Protein AF-F4MW94-F1 (afdb_monomer_lite)

Sequence (120 aa):
MQRNGTDISSVTVTLVVSKDCAINSASDVNFGSFALVGQFNPISQNITLTCTKGTTFNTYVTPGDNPVTNWRQMKLNSTTVTNYLQYQLYQGTSGTTLWDASSMQSGSGTGAAQLVPFTL

Secondary structure (DSSP, 8-state):
------PPP-----------EEEEE-PPP-----SSGGG----EEEEEEEE-TT-EEEE-----SS-BTTBEEEEP--SS---EEEE--EETTTT-EE-SSSSPEEEE--SSEEEEEEE-

Foldseek 3Di:
DDDPDPDDDDDDDDDDDDKDKDFPDDDDDDQDDDPDLVVRDKDKDWTKMAIDAFDKDWDADALPDDHDPNWRWDFDPDPPDTDTDTDFKAWAPPRDHGGHPVGIDMDGHHRDMDIGMMMD

InterPro domains:
  IPR007893 Spore coat protein U/FanG [PF05229] (9-116)
  IPR053167 Late-developmental Spore Coat Component [PTHR37089] (4-118)

Radius of gyration: 24.21 Å; chains: 1; bounding box: 53×23×88 Å

Organism: NCBI:txid913028

Structure (mmCIF, N/CA/C/O backbone):
data_AF-F4MW94-F1
#
_entry.id   AF-F4MW94-F1
#
loop_
_atom_site.group_PDB
_atom_site.id
_atom_site.type_symbol
_atom_site.label_atom_id
_atom_site.label_alt_id
_atom_site.label_comp_id
_atom_site.label_asym_id
_atom_site.label_entity_id
_atom_site.label_seq_id
_atom_site.pdbx_PDB_ins_code
_atom_site.Cartn_x
_atom_site.Cartn_y
_atom_site.Cartn_z
_atom_site.occupancy
_atom_site.B_iso_or_equiv
_atom_site.auth_seq_id
_atom_site.auth_comp_id
_atom_site.auth_asym_id
_atom_site.auth_atom_id
_atom_site.pdbx_PDB_model_num
ATOM 1 N N . MET A 1 1 ? 19.695 -8.640 -69.482 1.00 46.59 1 MET A N 1
ATOM 2 C CA . MET A 1 1 ? 20.572 -7.830 -68.608 1.00 46.59 1 MET A CA 1
ATOM 3 C C . MET A 1 1 ? 20.027 -7.959 -67.194 1.00 46.59 1 MET A C 1
ATOM 5 O O . MET A 1 1 ? 18.936 -7.466 -66.951 1.00 46.59 1 MET A O 1
ATOM 9 N N . GLN A 1 2 ? 20.685 -8.709 -66.311 1.00 57.69 2 GLN A N 1
ATOM 10 C CA . GLN A 1 2 ? 20.153 -9.027 -64.981 1.00 57.69 2 GLN A CA 1
ATOM 11 C C . GLN A 1 2 ? 20.928 -8.237 -63.923 1.00 57.69 2 GLN A C 1
ATOM 13 O O . GLN A 1 2 ? 22.139 -8.401 -63.802 1.00 57.69 2 GLN A O 1
ATOM 18 N N . ARG A 1 3 ? 20.248 -7.338 -63.199 1.00 58.72 3 ARG A N 1
ATOM 19 C CA . ARG A 1 3 ? 20.812 -6.645 -62.032 1.00 58.72 3 ARG A CA 1
ATOM 20 C C . ARG A 1 3 ? 20.607 -7.530 -60.802 1.00 58.72 3 ARG A C 1
ATOM 22 O O . ARG A 1 3 ? 19.487 -7.637 -60.315 1.00 58.72 3 ARG A O 1
ATOM 29 N N . ASN A 1 4 ? 21.678 -8.135 -60.294 1.00 68.75 4 ASN A N 1
ATOM 30 C CA . ASN A 1 4 ? 21.701 -8.678 -58.936 1.00 68.75 4 ASN A CA 1
ATOM 31 C C . ASN A 1 4 ? 21.911 -7.509 -57.962 1.00 68.75 4 ASN A C 1
ATOM 33 O O . ASN A 1 4 ? 23.042 -7.083 -57.749 1.00 68.75 4 ASN A O 1
ATOM 37 N N . GLY A 1 5 ? 20.827 -6.951 -57.424 1.00 65.50 5 GLY A N 1
ATOM 38 C CA . GLY A 1 5 ? 20.900 -5.955 -56.354 1.00 65.50 5 GLY A CA 1
ATOM 39 C C . GLY A 1 5 ? 20.978 -6.644 -54.994 1.00 65.50 5 GLY A C 1
ATOM 40 O O . GLY A 1 5 ? 20.008 -7.262 -54.571 1.00 65.50 5 GLY A O 1
ATOM 41 N N . THR A 1 6 ? 22.119 -6.540 -54.317 1.00 71.25 6 THR A N 1
ATOM 42 C CA . THR A 1 6 ? 22.321 -6.948 -52.912 1.00 71.25 6 THR A CA 1
ATOM 43 C C . THR A 1 6 ? 22.388 -5.727 -51.991 1.00 71.25 6 THR A C 1
ATOM 45 O O . THR A 1 6 ? 23.163 -5.711 -51.038 1.00 71.25 6 THR A O 1
ATOM 48 N N . ASP A 1 7 ? 21.628 -4.674 -52.299 1.00 73.44 7 ASP A N 1
ATOM 49 C CA . ASP A 1 7 ? 21.643 -3.452 -51.497 1.00 73.44 7 ASP A CA 1
ATOM 50 C C . ASP A 1 7 ? 20.956 -3.696 -50.152 1.00 73.44 7 ASP A C 1
ATOM 52 O O . ASP A 1 7 ? 19.766 -4.003 -50.072 1.00 73.44 7 ASP A O 1
ATOM 56 N N . ILE A 1 8 ? 21.735 -3.561 -49.083 1.00 76.69 8 ILE A N 1
ATOM 57 C CA . ILE A 1 8 ? 21.263 -3.624 -47.704 1.00 76.69 8 ILE A CA 1
ATOM 58 C C . ILE A 1 8 ? 21.058 -2.186 -47.233 1.00 76.69 8 ILE A C 1
ATOM 60 O O . ILE A 1 8 ? 21.997 -1.392 -47.222 1.00 76.69 8 ILE A O 1
ATOM 64 N N . SER A 1 9 ? 19.833 -1.854 -46.825 1.00 82.00 9 SER A N 1
ATOM 65 C CA . SER A 1 9 ? 19.516 -0.565 -46.208 1.00 82.00 9 SER A CA 1
ATOM 66 C C . SER A 1 9 ? 19.379 -0.743 -44.699 1.00 82.00 9 SER A C 1
ATOM 68 O O . SER A 1 9 ? 18.595 -1.568 -44.232 1.00 82.00 9 SER A O 1
ATOM 70 N N . SER A 1 10 ? 20.163 0.010 -43.932 1.00 82.38 10 SER A N 1
ATOM 71 C CA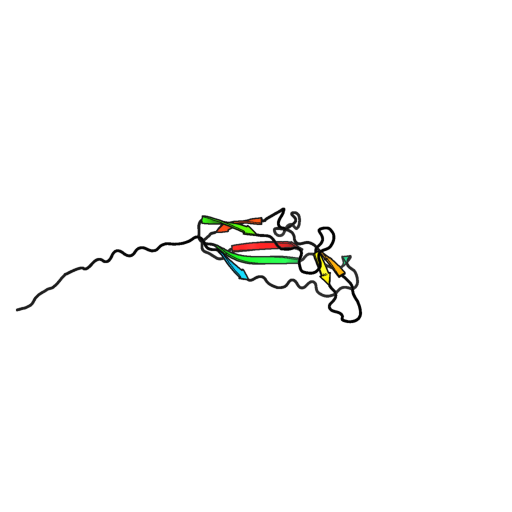 . SER A 1 10 ? 20.115 0.013 -42.470 1.00 82.38 10 SER A CA 1
ATOM 72 C C . SER A 1 10 ? 19.427 1.277 -41.966 1.00 82.38 10 SER A C 1
ATOM 74 O O . SER A 1 10 ? 19.847 2.383 -42.306 1.00 82.38 10 SER A O 1
ATOM 76 N N . VAL A 1 11 ? 18.416 1.117 -41.112 1.00 84.88 11 VAL A N 1
ATOM 77 C CA . VAL A 1 11 ? 17.762 2.219 -40.395 1.00 84.88 11 VAL A CA 1
ATOM 78 C C . VAL A 1 11 ? 18.096 2.098 -38.915 1.00 84.88 11 VAL A C 1
ATOM 80 O O . VAL A 1 11 ? 17.834 1.067 -38.297 1.00 84.88 11 VAL A O 1
ATOM 83 N N . THR A 1 12 ? 18.662 3.155 -38.338 1.00 88.94 12 THR A N 1
ATOM 84 C CA . THR A 1 12 ? 18.892 3.232 -36.893 1.00 88.94 12 THR A CA 1
ATOM 85 C C . THR A 1 12 ? 17.594 3.617 -36.198 1.00 88.94 12 THR A C 1
ATOM 87 O O . THR A 1 12 ? 17.050 4.693 -36.443 1.00 88.94 12 THR A O 1
ATOM 90 N N . VAL A 1 13 ? 17.108 2.747 -35.316 1.00 89.12 13 VAL A N 1
ATOM 91 C CA . VAL A 1 13 ? 15.931 3.002 -34.479 1.00 89.12 13 VAL A CA 1
ATOM 92 C C . VAL A 1 13 ? 16.387 3.248 -33.045 1.00 89.12 13 VAL A C 1
ATOM 94 O O . VAL A 1 13 ? 17.175 2.476 -32.502 1.00 89.12 13 VAL A O 1
ATOM 97 N N . THR A 1 14 ? 15.859 4.302 -32.426 1.00 91.50 14 THR A N 1
ATOM 98 C CA . THR A 1 14 ? 16.099 4.626 -31.015 1.00 91.50 14 THR A CA 1
ATOM 99 C C . THR A 1 14 ? 14.828 4.376 -30.212 1.00 91.50 14 THR A C 1
ATOM 101 O O . THR A 1 14 ? 13.774 4.917 -30.538 1.00 91.50 14 THR A O 1
ATOM 104 N N . LEU A 1 15 ? 14.936 3.591 -29.137 1.00 87.25 15 LEU A N 1
ATOM 105 C CA . LEU A 1 15 ? 13.874 3.390 -28.151 1.00 87.25 15 LEU A CA 1
ATOM 106 C C . LEU A 1 15 ? 14.244 4.118 -26.855 1.00 87.25 15 LEU A C 1
ATOM 108 O O . LEU A 1 15 ? 15.293 3.850 -26.272 1.00 87.25 15 LEU A O 1
ATOM 112 N N . VAL A 1 16 ? 13.373 5.013 -26.389 1.00 89.88 16 VAL A N 1
ATOM 113 C CA . VAL A 1 16 ? 13.517 5.695 -25.096 1.00 89.88 16 VAL A CA 1
ATOM 114 C C . VAL A 1 16 ? 12.556 5.059 -24.099 1.00 89.88 16 VAL A C 1
ATOM 116 O O . VAL A 1 16 ? 11.349 5.052 -24.323 1.00 89.88 16 VAL A O 1
ATOM 119 N N . VAL A 1 17 ? 13.090 4.537 -22.993 1.00 87.38 17 VAL A N 1
ATOM 120 C CA . VAL A 1 17 ? 12.287 3.994 -21.890 1.00 87.38 17 VAL A CA 1
ATOM 121 C C . VAL A 1 17 ? 12.232 5.027 -20.768 1.00 87.38 17 VAL A C 1
ATOM 123 O O . VAL A 1 17 ? 13.232 5.276 -20.094 1.00 87.38 17 VAL A O 1
ATOM 126 N N . SER A 1 18 ? 11.065 5.638 -20.582 1.00 93.00 18 SER A N 1
ATOM 127 C CA . SER A 1 18 ? 10.791 6.544 -19.461 1.00 93.00 18 SER A CA 1
ATOM 128 C C . SER A 1 18 ? 10.507 5.758 -18.184 1.00 93.00 18 SER A C 1
ATOM 130 O O . SER A 1 18 ? 10.018 4.635 -18.254 1.00 93.00 18 SER A O 1
ATOM 132 N N . LYS A 1 19 ? 10.800 6.343 -17.015 1.00 94.62 19 LYS A N 1
ATOM 133 C CA . LYS A 1 19 ? 10.438 5.733 -15.728 1.00 94.62 19 LYS A CA 1
ATOM 134 C C . LYS A 1 19 ? 8.922 5.765 -15.554 1.00 94.62 19 LYS A C 1
ATOM 136 O O . LYS A 1 19 ? 8.340 6.839 -15.669 1.00 94.62 19 LYS A O 1
ATOM 141 N N . ASP A 1 20 ? 8.320 4.623 -15.250 1.00 95.25 20 ASP A N 1
ATOM 142 C CA . ASP A 1 20 ? 6.876 4.497 -15.061 1.00 95.25 20 ASP A CA 1
ATOM 143 C C . ASP A 1 20 ? 6.529 3.372 -14.073 1.00 95.25 20 ASP A C 1
ATOM 145 O O . ASP A 1 20 ? 7.299 2.420 -13.897 1.00 95.25 20 ASP A O 1
ATOM 149 N N . CY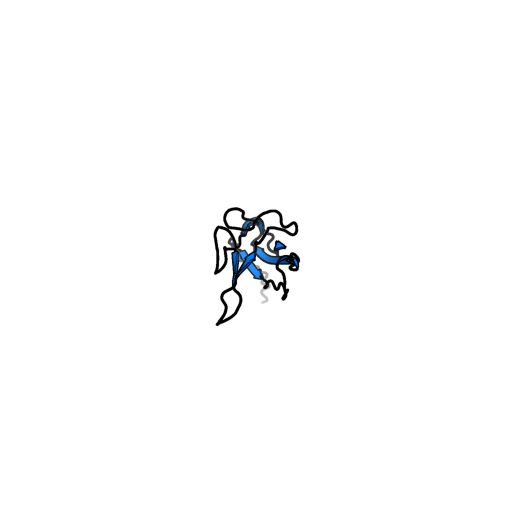S A 1 21 ? 5.375 3.495 -13.420 1.00 96.44 21 CYS A N 1
ATOM 150 C CA . CYS A 1 21 ? 4.835 2.544 -12.456 1.00 96.44 21 CYS A CA 1
ATOM 151 C C . CYS A 1 21 ? 3.310 2.469 -12.574 1.00 96.44 21 CYS A C 1
ATOM 153 O O . CYS A 1 21 ? 2.625 3.485 -12.484 1.00 96.44 21 CYS A O 1
ATOM 155 N N . ALA A 1 22 ? 2.769 1.255 -12.657 1.00 97.06 22 ALA A N 1
ATOM 156 C CA . ALA A 1 22 ? 1.332 1.008 -12.675 1.00 97.06 22 ALA A CA 1
ATOM 157 C C . ALA A 1 22 ? 0.928 0.040 -11.559 1.00 97.06 22 ALA A C 1
ATOM 159 O O . ALA A 1 22 ? 1.540 -1.016 -11.392 1.00 97.06 22 ALA A O 1
ATOM 160 N N . ILE A 1 23 ? -0.135 0.374 -10.825 1.00 97.31 23 ILE A N 1
ATOM 161 C CA . ILE A 1 23 ? -0.811 -0.574 -9.933 1.00 97.31 23 ILE A CA 1
ATOM 162 C C . ILE A 1 23 ? -1.636 -1.509 -10.817 1.00 97.31 23 ILE A C 1
ATOM 164 O O . ILE A 1 23 ? -2.519 -1.064 -11.546 1.00 97.31 23 ILE A O 1
ATOM 168 N N . ASN A 1 24 ? -1.332 -2.803 -10.777 1.00 97.12 24 ASN A N 1
ATOM 169 C CA . ASN A 1 24 ? -2.010 -3.811 -11.586 1.00 97.12 24 ASN A CA 1
ATOM 170 C C . ASN A 1 24 ? -3.279 -4.326 -10.905 1.00 97.12 24 ASN A C 1
ATOM 172 O O . ASN A 1 24 ? -4.287 -4.538 -11.572 1.00 97.12 24 ASN A O 1
ATOM 176 N N . SER A 1 25 ? -3.232 -4.541 -9.588 1.00 96.81 25 SER A N 1
ATOM 177 C CA . SER A 1 25 ? -4.377 -5.036 -8.824 1.00 96.81 25 SER A CA 1
ATOM 178 C C . SER A 1 25 ? -4.276 -4.675 -7.346 1.00 96.81 25 SER A C 1
ATOM 180 O O . SER A 1 25 ? -3.215 -4.835 -6.738 1.00 96.81 25 SER A O 1
ATOM 182 N N . ALA A 1 26 ? -5.406 -4.291 -6.759 1.00 95.50 26 ALA A N 1
ATOM 183 C CA . ALA A 1 26 ? -5.603 -4.138 -5.324 1.00 95.50 26 ALA A CA 1
ATOM 184 C C . ALA A 1 26 ? -6.985 -4.707 -4.976 1.00 95.50 26 ALA A C 1
ATOM 186 O O . ALA A 1 26 ? -7.997 -4.106 -5.325 1.00 95.50 26 ALA A O 1
ATOM 187 N N . SER A 1 27 ? -7.022 -5.898 -4.380 1.00 94.62 27 SER A N 1
ATOM 188 C CA . SER A 1 27 ? -8.280 -6.565 -4.035 1.00 94.62 27 SER A CA 1
ATOM 189 C C . SER A 1 27 ? -8.894 -5.987 -2.765 1.00 94.62 27 SER A C 1
ATOM 191 O O . SER A 1 27 ? -8.176 -5.587 -1.846 1.00 94.62 27 SER A O 1
ATOM 193 N N . ASP A 1 28 ? -10.223 -6.026 -2.691 1.00 94.00 28 ASP A N 1
ATOM 194 C CA . ASP A 1 28 ? -10.953 -5.675 -1.478 1.00 94.00 28 ASP A CA 1
ATOM 195 C C . ASP A 1 28 ? -10.566 -6.597 -0.313 1.00 94.00 28 ASP A C 1
ATOM 197 O O . ASP A 1 28 ? -10.338 -7.801 -0.470 1.00 94.00 28 ASP A O 1
ATOM 201 N N . VAL A 1 29 ? -10.518 -6.030 0.892 1.00 91.12 29 VAL A N 1
ATOM 202 C CA . VAL A 1 29 ? -10.335 -6.796 2.127 1.00 91.12 29 VAL A CA 1
ATOM 203 C C . VAL A 1 29 ? -11.708 -7.125 2.701 1.00 91.12 29 VAL A C 1
ATOM 205 O O . VAL A 1 29 ? -12.480 -6.225 3.022 1.00 91.12 29 VAL A O 1
ATOM 208 N N . ASN A 1 30 ? -12.001 -8.415 2.869 1.00 90.88 30 ASN A N 1
ATOM 209 C CA . ASN A 1 30 ? -13.231 -8.877 3.503 1.00 90.88 30 ASN A CA 1
ATOM 210 C C . ASN A 1 30 ? -12.921 -9.607 4.810 1.00 90.88 30 ASN A C 1
ATOM 212 O O . ASN A 1 30 ? -12.359 -10.698 4.806 1.00 90.88 30 ASN A O 1
ATOM 216 N N . PHE A 1 31 ? -13.342 -9.010 5.919 1.00 86.69 31 PHE A N 1
ATOM 217 C CA . PHE A 1 31 ? -13.181 -9.574 7.255 1.00 86.69 31 PHE A CA 1
ATOM 218 C C . PHE A 1 31 ? -14.223 -10.620 7.630 1.00 86.69 31 PHE A C 1
ATOM 220 O O . PHE A 1 31 ? -14.080 -11.289 8.645 1.00 86.69 31 PHE A O 1
ATOM 227 N N . GLY A 1 32 ? -15.297 -10.741 6.858 1.00 87.88 32 GLY A N 1
ATOM 228 C CA . GLY A 1 32 ? -16.502 -11.421 7.302 1.00 87.88 32 GLY A CA 1
ATOM 229 C C . GLY A 1 32 ? -17.275 -10.595 8.331 1.00 87.88 32 GLY A C 1
ATOM 230 O O . GLY A 1 32 ? -17.142 -9.375 8.434 1.00 87.88 32 GLY A O 1
ATOM 231 N N . SER A 1 33 ? -18.150 -11.268 9.071 1.00 89.75 33 SER A N 1
ATOM 232 C CA . SER A 1 33 ? -19.015 -10.648 10.074 1.00 89.75 33 SER A CA 1
ATOM 233 C C . SER A 1 33 ? -18.926 -11.427 11.375 1.00 89.75 33 SER A C 1
ATOM 235 O O . SER A 1 33 ? -19.191 -12.627 11.402 1.00 89.75 33 SER A O 1
ATOM 237 N N . PHE A 1 34 ? -18.579 -10.728 12.453 1.00 92.19 34 PHE A N 1
ATOM 238 C CA . PHE A 1 34 ? -18.443 -11.298 13.788 1.00 92.19 34 PHE A CA 1
ATOM 239 C C . PHE A 1 34 ? -19.156 -10.433 14.824 1.00 92.19 34 PHE A C 1
ATOM 241 O O . PHE A 1 34 ? -19.341 -9.232 14.627 1.00 92.19 34 PHE A O 1
ATOM 248 N N . ALA A 1 35 ? -19.555 -11.049 15.937 1.00 90.19 35 ALA A N 1
ATOM 249 C CA . ALA A 1 35 ? -20.281 -10.364 17.003 1.00 90.19 35 ALA A CA 1
ATOM 250 C C . ALA A 1 35 ? -19.359 -9.507 17.884 1.00 90.19 35 ALA A C 1
ATOM 252 O O . ALA A 1 35 ? -19.793 -8.496 18.433 1.00 90.19 35 ALA A O 1
ATOM 253 N N . LEU A 1 36 ? -18.094 -9.914 18.031 1.00 91.25 36 LEU A N 1
ATOM 254 C CA . LEU A 1 36 ? -17.108 -9.252 18.881 1.00 91.25 36 LEU A CA 1
ATOM 255 C C . LEU A 1 36 ? -15.877 -8.841 18.074 1.00 91.25 36 LEU A C 1
ATOM 257 O O . LEU A 1 36 ? -15.394 -9.593 17.231 1.00 91.25 36 LEU A O 1
ATOM 261 N N . VAL A 1 37 ? -15.308 -7.682 18.410 1.00 86.50 37 VAL A N 1
ATOM 262 C CA . VAL A 1 37 ? -14.103 -7.136 17.757 1.00 86.50 37 VAL A CA 1
ATOM 263 C C . VAL A 1 37 ? -12.903 -8.090 17.857 1.00 86.50 37 VAL A C 1
ATOM 265 O O . VAL A 1 37 ? -12.127 -8.202 16.919 1.00 86.50 37 VAL A O 1
ATOM 268 N N . GLY A 1 38 ? -12.772 -8.845 18.953 1.00 89.81 38 GLY A N 1
ATOM 269 C CA . GLY A 1 38 ? -11.671 -9.801 19.136 1.00 89.81 38 GLY A CA 1
ATOM 270 C C . GLY A 1 38 ? -11.771 -11.090 18.309 1.00 89.81 38 GLY A C 1
ATOM 271 O O . GLY A 1 38 ? -10.866 -11.913 18.376 1.00 89.81 38 GLY A O 1
ATOM 272 N N . GLN A 1 39 ? -12.863 -11.302 17.568 1.00 92.50 39 GLN A N 1
ATOM 273 C CA . GLN A 1 39 ? -13.036 -12.476 16.697 1.00 92.50 39 GLN A CA 1
ATOM 274 C C . GLN A 1 39 ? -12.500 -12.248 15.279 1.00 92.50 39 GLN A C 1
ATOM 276 O O . GLN A 1 39 ? -12.429 -13.185 14.486 1.00 92.50 39 GLN A O 1
ATOM 281 N N . PHE A 1 40 ? -12.136 -11.008 14.959 1.00 91.00 40 PHE A N 1
ATOM 282 C CA . PHE A 1 40 ? -11.540 -10.647 13.687 1.00 91.00 40 PHE A CA 1
ATOM 283 C C . PHE A 1 40 ? -10.085 -11.118 13.665 1.00 91.00 40 PHE A C 1
ATOM 285 O O . PHE A 1 40 ? -9.241 -10.594 14.390 1.00 91.00 40 PHE A O 1
ATOM 292 N N . ASN A 1 41 ? -9.798 -12.123 12.839 1.00 91.56 41 ASN A N 1
ATOM 293 C CA . ASN A 1 41 ? -8.426 -12.554 12.598 1.00 91.56 41 ASN A CA 1
ATOM 294 C C . ASN A 1 41 ? -7.733 -11.592 11.620 1.00 91.56 41 ASN A C 1
ATOM 296 O O . ASN A 1 41 ? -8.392 -11.118 10.688 1.00 91.56 41 ASN A O 1
ATOM 300 N N . PRO A 1 42 ? -6.418 -11.358 11.778 1.00 91.44 42 PRO A N 1
ATOM 301 C CA . PRO A 1 42 ? -5.648 -10.583 10.818 1.00 91.44 42 PRO A CA 1
ATOM 302 C C . PRO A 1 42 ? -5.721 -11.168 9.409 1.00 91.44 42 PRO A C 1
ATOM 304 O O . PRO A 1 42 ? -5.736 -12.390 9.227 1.00 91.44 42 PRO A O 1
ATOM 307 N N . ILE A 1 43 ? -5.725 -10.292 8.407 1.00 93.25 43 ILE A N 1
ATOM 308 C CA . ILE A 1 43 ? -5.763 -10.683 6.993 1.00 93.25 43 ILE A CA 1
ATOM 309 C C . ILE A 1 43 ? -4.496 -10.196 6.305 1.00 93.25 43 ILE A C 1
ATOM 311 O O . ILE A 1 43 ? -4.194 -9.007 6.327 1.00 93.25 43 ILE A O 1
ATOM 315 N N . SER A 1 44 ? -3.795 -11.113 5.636 1.00 95.38 44 SER A N 1
ATOM 316 C CA . SER A 1 44 ? -2.609 -10.806 4.831 1.00 95.38 44 SER A CA 1
ATOM 317 C C . SER A 1 44 ? -2.920 -10.942 3.345 1.00 95.38 44 SER A C 1
ATOM 319 O O . SER A 1 44 ? -3.413 -11.982 2.905 1.00 95.38 44 SER A O 1
ATOM 321 N N . GLN A 1 45 ? -2.622 -9.905 2.564 1.00 95.44 45 GLN A N 1
ATOM 322 C CA . GLN A 1 45 ? -2.853 -9.859 1.118 1.00 95.44 45 GLN A CA 1
ATOM 323 C C . GLN A 1 45 ? -1.696 -9.164 0.394 1.00 95.44 45 GLN A C 1
ATOM 325 O O . GLN A 1 45 ? -0.748 -8.684 1.012 1.00 95.44 45 GLN A O 1
ATOM 330 N N . ASN A 1 46 ? -1.763 -9.137 -0.938 1.00 96.19 46 ASN A N 1
ATOM 331 C CA . ASN A 1 46 ? -0.789 -8.453 -1.779 1.00 96.19 46 ASN A CA 1
ATOM 332 C C . ASN A 1 46 ? -1.484 -7.446 -2.693 1.00 96.19 46 ASN A C 1
ATOM 334 O O . ASN A 1 46 ? -2.511 -7.755 -3.300 1.00 96.19 46 ASN A O 1
ATOM 338 N N . ILE A 1 47 ? -0.863 -6.283 -2.857 1.00 97.06 47 ILE A N 1
ATOM 339 C CA . ILE A 1 47 ? -1.078 -5.420 -4.019 1.00 97.06 47 ILE A CA 1
ATOM 340 C C . ILE A 1 47 ? -0.052 -5.796 -5.082 1.00 97.06 47 ILE A C 1
ATOM 342 O O . ILE A 1 47 ? 1.114 -6.032 -4.767 1.00 97.06 47 ILE A O 1
ATOM 346 N N . THR A 1 48 ? -0.476 -5.853 -6.341 1.00 97.94 48 THR A N 1
ATOM 347 C CA . THR A 1 48 ? 0.432 -6.102 -7.464 1.00 97.94 48 THR A CA 1
ATOM 348 C C . THR A 1 48 ? 0.665 -4.798 -8.201 1.00 97.94 48 THR A C 1
ATOM 350 O O . THR A 1 48 ? -0.293 -4.118 -8.573 1.00 97.94 48 THR A O 1
ATOM 353 N N . LEU A 1 49 ? 1.926 -4.458 -8.442 1.00 97.69 49 LEU A N 1
ATOM 354 C CA . LEU A 1 49 ? 2.320 -3.328 -9.276 1.00 97.69 49 LEU A CA 1
ATOM 355 C C . LEU A 1 49 ? 3.459 -3.720 -10.215 1.00 97.69 49 LEU A C 1
ATOM 357 O O . LEU A 1 49 ? 4.179 -4.683 -9.966 1.00 97.69 49 LEU A O 1
ATOM 361 N N . THR A 1 50 ? 3.645 -2.956 -11.282 1.00 97.88 50 THR A N 1
ATOM 362 C CA . THR A 1 50 ? 4.764 -3.110 -12.211 1.00 97.88 50 THR A CA 1
ATOM 363 C C . THR A 1 50 ? 5.430 -1.759 -12.377 1.00 97.88 50 THR A C 1
ATOM 365 O O . THR A 1 50 ? 4.787 -0.801 -12.796 1.00 97.88 50 THR A O 1
ATOM 368 N N . CYS A 1 51 ? 6.722 -1.695 -12.071 1.00 97.62 51 CYS A N 1
ATOM 369 C CA . CYS A 1 51 ? 7.548 -0.519 -12.308 1.00 97.62 51 CYS A CA 1
ATOM 370 C C . CYS A 1 51 ? 8.655 -0.843 -13.308 1.00 97.62 51 CYS A C 1
ATOM 372 O O . CYS A 1 51 ? 9.215 -1.947 -13.310 1.00 97.62 51 CYS A O 1
ATOM 374 N N . THR A 1 52 ? 9.019 0.141 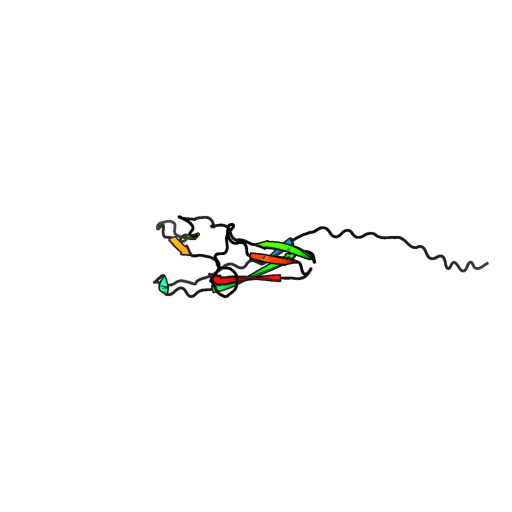-14.127 1.00 97.19 52 THR A N 1
ATOM 375 C CA . THR A 1 52 ? 10.147 0.041 -15.056 1.00 97.19 52 THR A CA 1
ATOM 376 C C . THR A 1 52 ? 11.423 -0.361 -14.326 1.00 97.19 52 THR A C 1
ATOM 378 O O . THR A 1 52 ? 11.713 0.128 -13.230 1.00 97.19 52 THR A O 1
ATOM 381 N N . LYS A 1 53 ? 12.203 -1.261 -14.933 1.00 96.25 53 LYS A N 1
ATOM 382 C CA . LYS A 1 53 ? 13.396 -1.840 -14.306 1.00 96.25 53 LYS A CA 1
ATOM 383 C C . LYS A 1 53 ? 14.348 -0.754 -13.785 1.00 96.25 53 LYS A C 1
ATOM 385 O O . LYS A 1 53 ? 14.701 0.169 -14.514 1.00 96.25 53 LYS A O 1
ATOM 390 N N . GLY A 1 54 ? 14.767 -0.875 -12.527 1.00 94.00 54 GLY A N 1
ATOM 391 C CA . GLY A 1 54 ? 15.672 0.067 -11.859 1.00 94.00 54 GLY A CA 1
ATOM 392 C C . GLY A 1 54 ? 15.008 1.345 -11.331 1.00 94.00 54 GLY A C 1
ATOM 393 O O . GLY A 1 54 ? 15.699 2.200 -10.786 1.00 94.00 54 GLY A O 1
ATOM 394 N N . THR A 1 55 ? 13.688 1.497 -11.472 1.00 96.00 55 THR A N 1
ATOM 395 C CA . THR A 1 55 ? 12.941 2.621 -10.884 1.00 96.00 55 THR A CA 1
ATOM 396 C C . THR A 1 55 ? 12.539 2.294 -9.456 1.00 96.00 55 THR A C 1
ATOM 398 O O . THR A 1 55 ? 11.753 1.382 -9.234 1.00 96.00 55 THR A O 1
ATOM 401 N N . THR A 1 56 ? 13.057 3.028 -8.477 1.00 96.38 56 THR A N 1
ATOM 402 C CA . THR A 1 56 ? 12.620 2.893 -7.082 1.00 96.38 56 THR A CA 1
ATOM 403 C C . THR A 1 56 ? 11.229 3.480 -6.890 1.00 96.38 56 THR A C 1
ATOM 405 O O . THR A 1 56 ? 10.908 4.508 -7.486 1.00 96.38 56 THR A O 1
ATOM 408 N N . PHE A 1 57 ? 10.437 2.878 -6.012 1.00 96.19 57 PHE A N 1
ATOM 409 C CA . PHE A 1 57 ? 9.110 3.363 -5.652 1.00 96.19 57 PHE A CA 1
ATOM 410 C C . PHE A 1 57 ? 8.885 3.270 -4.144 1.00 96.19 57 PHE A C 1
ATOM 412 O O . PHE A 1 57 ? 9.527 2.480 -3.452 1.00 96.19 57 PHE A O 1
ATOM 419 N N . ASN A 1 58 ? 7.936 4.067 -3.660 1.00 96.81 58 ASN A N 1
ATOM 420 C CA . ASN A 1 58 ? 7.426 4.024 -2.297 1.00 96.81 58 ASN A CA 1
ATOM 421 C C . ASN A 1 58 ? 5.911 3.860 -2.362 1.00 96.81 58 ASN A C 1
ATOM 423 O O . ASN A 1 58 ? 5.248 4.521 -3.160 1.00 96.81 58 ASN A O 1
ATOM 427 N N . THR A 1 59 ? 5.368 2.993 -1.519 1.00 97.00 59 THR A N 1
ATOM 428 C CA . THR A 1 59 ? 3.928 2.765 -1.413 1.00 97.00 59 THR A CA 1
ATOM 429 C C . THR A 1 59 ? 3.448 3.092 -0.011 1.00 97.00 59 THR A C 1
ATOM 431 O O . THR A 1 59 ? 4.142 2.832 0.973 1.00 97.00 59 THR A O 1
ATOM 434 N N . TYR A 1 60 ? 2.252 3.658 0.075 1.00 96.44 60 TYR A N 1
ATOM 435 C CA . TYR A 1 60 ? 1.531 3.887 1.317 1.00 96.44 60 TYR A CA 1
ATOM 436 C C . TYR A 1 60 ? 0.033 3.897 1.038 1.00 96.44 60 TYR A C 1
ATOM 438 O O . TYR A 1 60 ? -0.398 4.095 -0.099 1.00 96.44 60 TYR A O 1
ATOM 446 N N . VAL A 1 61 ? -0.757 3.714 2.089 1.00 94.88 61 VAL A N 1
ATOM 447 C CA . VAL A 1 61 ? -2.218 3.774 2.026 1.00 94.88 61 VAL A CA 1
ATOM 448 C C . VAL A 1 61 ? -2.722 4.985 2.792 1.00 94.88 61 VAL A C 1
ATOM 450 O O . VAL A 1 61 ? -2.224 5.321 3.871 1.00 94.88 61 VAL A O 1
ATOM 453 N N . THR A 1 62 ? -3.717 5.667 2.233 1.00 95.19 62 THR A N 1
ATOM 454 C CA . THR A 1 62 ? -4.336 6.823 2.884 1.00 95.19 62 THR A CA 1
ATOM 455 C C . THR A 1 62 ? -5.135 6.386 4.123 1.00 95.19 62 THR A C 1
ATOM 457 O O . THR A 1 62 ? -5.379 5.191 4.330 1.00 95.19 62 THR A O 1
ATOM 460 N N . PRO A 1 63 ? -5.551 7.327 4.987 1.00 93.56 63 PRO A N 1
ATOM 461 C CA . PRO A 1 63 ? -6.386 7.019 6.151 1.00 93.56 63 PRO A CA 1
ATOM 462 C C . PRO A 1 63 ? -7.814 6.525 5.830 1.00 93.56 63 PRO A C 1
ATOM 464 O O . PRO A 1 63 ? -8.554 6.175 6.747 1.00 93.56 63 PRO A O 1
ATOM 467 N N . GLY A 1 64 ? -8.202 6.481 4.550 1.00 94.38 64 GLY A N 1
ATOM 468 C CA . GLY A 1 64 ? -9.564 6.171 4.115 1.00 94.38 64 GLY A CA 1
ATOM 469 C C . GLY A 1 64 ? -10.545 7.324 4.350 1.00 94.38 64 GLY A C 1
ATOM 470 O O . GLY A 1 64 ? -10.142 8.444 4.662 1.00 94.38 64 GLY A O 1
ATOM 471 N N . ASP A 1 65 ? -11.839 7.033 4.205 1.00 94.94 65 ASP A N 1
ATOM 472 C CA . ASP A 1 65 ? -12.899 8.054 4.194 1.00 94.94 65 ASP A CA 1
ATOM 473 C C . ASP A 1 65 ? -13.380 8.479 5.589 1.00 94.94 65 ASP A C 1
ATOM 475 O O . ASP A 1 65 ? -14.022 9.516 5.737 1.00 94.94 65 ASP A O 1
ATOM 479 N N . ASN A 1 66 ? -13.094 7.680 6.624 1.00 95.38 66 ASN A N 1
ATOM 480 C CA . ASN A 1 66 ? -13.549 7.931 7.997 1.00 95.38 66 ASN A CA 1
ATOM 481 C C . ASN A 1 66 ? -12.380 7.852 9.003 1.00 95.38 66 ASN A C 1
ATOM 483 O O . ASN A 1 66 ? -12.367 6.968 9.859 1.00 95.38 66 ASN A O 1
ATOM 487 N N . PRO A 1 67 ? -11.348 8.704 8.901 1.00 95.62 67 PRO A N 1
ATOM 488 C CA . PRO A 1 67 ? -10.226 8.664 9.833 1.00 95.62 67 PRO A CA 1
ATOM 489 C C . PRO A 1 67 ? -10.559 9.314 11.185 1.00 95.62 67 PRO A C 1
ATOM 491 O O . PRO A 1 67 ? -11.266 10.320 11.246 1.00 95.62 67 PRO A O 1
ATOM 494 N N . VAL A 1 68 ? -9.976 8.798 12.272 1.00 95.75 68 VAL A N 1
ATOM 495 C CA . VAL A 1 68 ? -10.023 9.421 13.608 1.00 95.75 68 VAL A CA 1
ATOM 496 C C . VAL A 1 68 ? -8.679 9.291 14.310 1.00 95.75 68 VAL A C 1
ATOM 498 O O . VAL A 1 68 ? -8.192 8.184 14.481 1.00 95.75 68 VAL A O 1
ATOM 501 N N . THR A 1 69 ? -8.071 10.399 14.742 1.00 87.62 69 THR A N 1
ATOM 502 C CA . THR A 1 69 ? -6.882 10.413 15.626 1.00 87.62 69 THR A CA 1
ATOM 503 C C . THR A 1 69 ? -5.843 9.323 15.291 1.00 87.62 69 THR A C 1
ATOM 505 O O . THR A 1 69 ? -5.514 8.486 16.128 1.00 87.62 69 THR A O 1
ATOM 508 N N . ASN A 1 70 ? -5.352 9.310 14.045 1.00 85.94 70 ASN A N 1
ATOM 509 C CA . ASN A 1 70 ? -4.386 8.341 13.487 1.00 85.94 70 ASN A CA 1
ATOM 510 C C . ASN A 1 70 ? -4.903 6.917 13.209 1.00 85.94 70 ASN A C 1
ATOM 512 O O . ASN A 1 70 ? -4.133 6.080 12.747 1.00 85.94 70 ASN A O 1
ATOM 516 N N . TRP A 1 71 ? -6.182 6.636 13.434 1.00 94.06 71 TRP A N 1
ATOM 517 C CA . TRP A 1 71 ? -6.841 5.375 13.101 1.00 94.06 71 TRP A CA 1
ATOM 518 C C . TRP A 1 71 ? -7.687 5.488 11.843 1.00 94.06 71 TRP A C 1
ATOM 520 O O . TRP A 1 71 ? -8.304 6.521 11.571 1.00 94.06 71 TRP A O 1
ATOM 530 N N . ARG A 1 72 ? -7.761 4.377 11.112 1.00 95.50 72 ARG A N 1
ATOM 531 C CA . ARG A 1 72 ? -8.719 4.180 10.026 1.00 95.50 72 ARG A CA 1
ATOM 532 C C . ARG A 1 72 ? -9.989 3.592 10.619 1.00 95.50 72 ARG A C 1
ATOM 534 O O . ARG A 1 72 ? -9.914 2.796 11.560 1.00 95.50 72 ARG A O 1
ATOM 541 N N . GLN A 1 73 ? -11.147 3.979 10.095 1.00 95.19 73 GLN A N 1
ATOM 542 C CA . GLN A 1 73 ? -12.412 3.397 10.526 1.00 95.19 73 GLN A CA 1
ATOM 543 C C . GLN A 1 73 ? -13.217 2.862 9.355 1.00 95.19 73 GLN A C 1
ATOM 545 O O . GLN A 1 73 ? -13.445 3.542 8.356 1.00 95.19 73 GLN A O 1
ATOM 550 N N . MET A 1 74 ? -13.702 1.640 9.525 1.00 93.44 74 MET A N 1
ATOM 551 C CA . MET A 1 74 ? -14.707 1.048 8.669 1.00 93.44 74 MET A CA 1
ATOM 552 C C . MET A 1 74 ? -16.075 1.428 9.213 1.00 93.44 74 MET A C 1
ATOM 554 O O . MET A 1 74 ? -16.431 1.070 10.336 1.00 93.44 74 MET A O 1
ATOM 558 N N . LYS A 1 75 ? -16.835 2.184 8.426 1.00 94.62 75 LYS A N 1
ATOM 559 C CA . LYS A 1 75 ? -18.197 2.567 8.781 1.00 94.62 75 LYS A CA 1
ATOM 560 C C . LYS A 1 75 ? -19.144 1.403 8.508 1.00 94.62 75 LYS A C 1
ATOM 562 O O . LYS A 1 75 ? -19.110 0.816 7.429 1.00 94.62 75 LYS A O 1
ATOM 567 N N . LEU A 1 76 ? -20.021 1.105 9.463 1.00 93.31 76 LEU A N 1
ATOM 568 C CA . LEU A 1 76 ? -21.132 0.191 9.236 1.00 93.31 76 LEU A CA 1
ATOM 569 C C . LEU A 1 76 ? -21.996 0.727 8.088 1.00 93.31 76 LEU A C 1
ATOM 571 O O . LEU A 1 76 ? -22.457 1.869 8.133 1.00 93.31 76 LEU A O 1
ATOM 575 N N . ASN A 1 77 ? -22.248 -0.107 7.082 1.00 90.62 77 ASN A N 1
ATOM 576 C CA . ASN A 1 77 ? -23.167 0.232 6.003 1.00 90.62 77 ASN A CA 1
ATOM 577 C C . ASN A 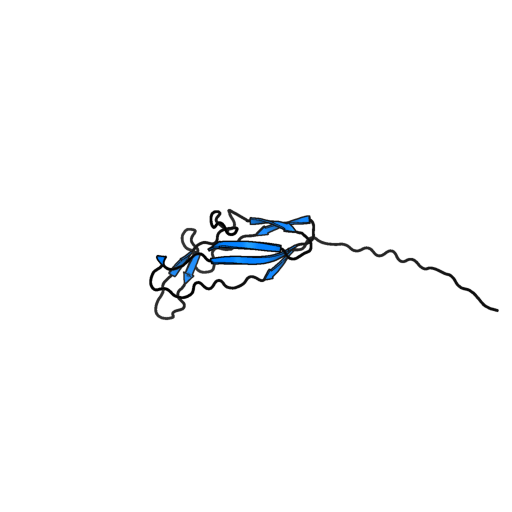1 77 ? -24.621 0.124 6.498 1.00 90.62 77 ASN A C 1
ATOM 579 O O . ASN A 1 77 ? -25.275 -0.904 6.336 1.00 90.62 77 ASN A O 1
ATOM 583 N N . SER A 1 78 ? -25.098 1.171 7.173 1.00 90.88 78 SER A N 1
ATOM 584 C CA . SER A 1 78 ? -26.465 1.301 7.676 1.00 90.88 78 SER A CA 1
ATOM 585 C C . SER A 1 78 ? -26.950 2.742 7.534 1.00 90.88 78 SER A C 1
ATOM 587 O O . SER A 1 78 ? -26.194 3.695 7.723 1.00 90.88 78 SER A O 1
ATOM 589 N N . THR A 1 79 ? -28.231 2.903 7.202 1.00 91.81 79 THR A N 1
ATOM 590 C CA . THR A 1 79 ? -28.894 4.210 7.076 1.00 91.81 79 THR A CA 1
ATOM 591 C C . THR A 1 79 ? -29.463 4.722 8.399 1.00 91.81 79 THR A C 1
ATOM 593 O O . THR A 1 79 ? -29.800 5.897 8.501 1.00 91.81 79 THR A O 1
ATOM 596 N N . THR A 1 80 ? -29.573 3.862 9.415 1.00 93.19 80 THR A N 1
ATOM 597 C CA . THR A 1 80 ? -30.232 4.168 10.697 1.00 93.19 80 THR A CA 1
ATOM 598 C C . THR A 1 80 ? -29.285 4.121 11.890 1.00 93.19 80 THR A C 1
ATOM 600 O O . THR A 1 80 ? -29.575 4.705 12.931 1.00 93.19 80 THR A O 1
ATOM 603 N N . VAL A 1 81 ? -28.147 3.439 11.749 1.00 91.75 81 VAL A N 1
ATOM 604 C CA . VAL A 1 81 ? -27.167 3.220 12.814 1.00 91.75 81 VAL A CA 1
ATOM 605 C C . VAL A 1 81 ? -25.800 3.674 12.322 1.00 91.75 81 VAL A C 1
ATOM 607 O O . VAL A 1 81 ? -25.356 3.270 11.252 1.00 91.75 81 VAL A O 1
ATOM 610 N N . THR A 1 82 ? -25.117 4.506 13.109 1.00 93.44 82 THR A N 1
ATOM 611 C CA . THR A 1 82 ? -23.762 4.976 12.794 1.00 93.44 82 THR A CA 1
ATOM 612 C C . THR A 1 82 ? -22.768 4.345 13.757 1.00 93.44 82 THR A C 1
ATOM 614 O O . THR A 1 82 ? -22.565 4.840 14.862 1.00 93.44 82 THR A O 1
ATOM 617 N N . ASN A 1 83 ? -22.138 3.259 13.310 1.00 93.06 83 ASN A N 1
ATOM 618 C CA . ASN A 1 83 ? -21.095 2.557 14.049 1.00 93.06 83 ASN A CA 1
ATOM 619 C C . ASN A 1 83 ? -19.822 2.476 13.207 1.00 93.06 83 ASN A C 1
ATOM 621 O O . ASN A 1 83 ? -19.877 2.464 11.976 1.00 93.06 83 ASN A O 1
ATOM 625 N N . TYR A 1 84 ? -18.686 2.385 13.890 1.00 93.56 84 TYR A N 1
ATOM 626 C CA . TYR A 1 84 ? -17.368 2.334 13.277 1.00 93.56 84 TYR A CA 1
ATOM 627 C C . TYR A 1 84 ? -16.541 1.213 13.896 1.00 93.56 84 TYR A C 1
ATOM 629 O O . TYR A 1 84 ? -16.573 1.014 15.110 1.00 93.56 84 TYR A O 1
ATOM 637 N N . LEU A 1 85 ? -15.768 0.522 13.063 1.00 92.50 85 LEU A N 1
ATOM 638 C CA . LEU A 1 85 ? -14.746 -0.429 13.478 1.00 92.50 85 LEU A CA 1
ATOM 639 C C . LEU A 1 85 ? -13.371 0.152 13.149 1.00 92.50 85 LEU A C 1
ATOM 641 O O . LEU A 1 85 ? -13.091 0.462 11.993 1.00 92.50 85 LEU A O 1
ATOM 645 N N . GLN A 1 86 ? -12.529 0.331 14.163 1.00 94.19 86 GLN A N 1
ATOM 646 C CA . GLN A 1 86 ? -11.163 0.818 13.978 1.00 94.19 86 GLN A CA 1
ATOM 647 C C . GLN A 1 86 ? -10.255 -0.296 13.459 1.00 94.19 86 GLN A C 1
ATOM 649 O O . GLN A 1 86 ? -10.367 -1.438 13.899 1.00 94.19 86 GLN A O 1
ATOM 654 N N . TYR A 1 87 ? -9.348 0.051 12.549 1.00 93.69 87 TYR A N 1
ATOM 655 C CA . TYR A 1 87 ? -8.356 -0.870 12.005 1.00 93.69 87 TYR A CA 1
ATOM 656 C C . TYR A 1 87 ? -7.082 -0.137 11.570 1.00 93.69 87 TYR A C 1
ATOM 658 O O . TYR A 1 87 ? -7.064 1.095 11.465 1.00 93.69 87 TYR A O 1
ATOM 666 N N . GLN A 1 88 ? -6.019 -0.899 11.302 1.00 94.81 88 GLN A N 1
ATOM 667 C CA . GLN A 1 88 ? -4.778 -0.392 10.719 1.00 94.81 88 GLN A CA 1
ATOM 668 C C . GLN A 1 88 ? -4.233 -1.332 9.662 1.00 94.81 88 GLN A C 1
ATOM 670 O O . GLN A 1 88 ? -4.483 -2.522 9.698 1.00 94.81 88 GLN A O 1
ATOM 675 N N . LEU A 1 89 ? -3.475 -0.770 8.729 1.00 95.50 89 LEU A N 1
ATOM 676 C CA . LEU A 1 89 ? -2.767 -1.510 7.697 1.00 95.50 89 LEU A CA 1
ATOM 677 C C . LEU A 1 89 ? -1.281 -1.485 8.021 1.00 95.50 89 LEU A C 1
ATOM 679 O O . LEU A 1 89 ? -0.735 -0.425 8.321 1.00 95.50 89 LEU A O 1
ATOM 683 N N . TYR A 1 90 ? -0.638 -2.636 7.934 1.00 96.81 90 TYR A N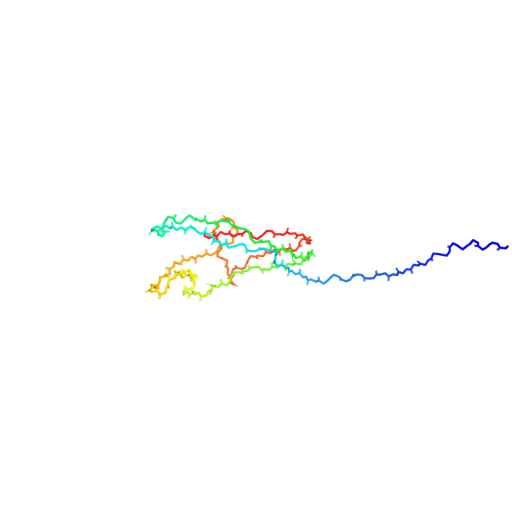 1
ATOM 684 C CA . TYR A 1 90 ? 0.765 -2.841 8.238 1.00 96.81 90 TYR A CA 1
ATOM 685 C C . TYR A 1 90 ? 1.499 -3.396 7.021 1.00 96.81 90 TYR A C 1
ATOM 687 O O . TYR A 1 90 ? 0.951 -4.168 6.237 1.00 96.81 90 TYR A O 1
ATOM 695 N N . GLN A 1 91 ? 2.756 -3.004 6.871 1.00 96.94 91 GLN A N 1
ATOM 696 C CA . GLN A 1 91 ? 3.630 -3.464 5.802 1.00 96.94 91 GLN A CA 1
ATOM 697 C C . GLN A 1 91 ? 3.984 -4.941 5.987 1.00 96.94 91 GLN A C 1
ATOM 699 O O . GLN A 1 91 ? 4.224 -5.405 7.107 1.00 96.94 91 GLN A O 1
ATOM 704 N N . GLY A 1 92 ? 4.120 -5.657 4.874 1.00 94.88 92 GLY A N 1
ATOM 705 C CA . GLY A 1 92 ? 4.524 -7.057 4.881 1.00 94.88 92 GLY A CA 1
ATOM 706 C C . GLY A 1 92 ? 3.475 -7.981 5.487 1.00 94.88 92 GLY A C 1
ATOM 707 O O . GLY A 1 92 ? 2.345 -7.591 5.742 1.00 94.88 92 GLY A O 1
ATOM 708 N N . THR A 1 93 ? 3.867 -9.231 5.717 1.00 91.88 93 THR A N 1
ATOM 709 C CA . THR A 1 93 ? 3.008 -10.245 6.346 1.00 91.88 93 THR A CA 1
ATOM 710 C C . THR A 1 93 ? 3.177 -10.327 7.867 1.00 91.88 93 THR A C 1
ATOM 712 O O . THR A 1 93 ? 2.473 -11.095 8.519 1.00 91.88 93 THR A O 1
ATOM 715 N N . SER A 1 94 ? 4.139 -9.587 8.438 1.00 87.69 94 SER A N 1
ATOM 716 C CA . SER A 1 94 ? 4.457 -9.618 9.871 1.00 87.69 94 SER A CA 1
ATOM 717 C C . SER A 1 94 ? 3.552 -8.726 10.716 1.00 87.69 94 SER A C 1
ATOM 719 O O . SER A 1 94 ? 3.471 -8.933 11.923 1.00 87.69 94 SER A O 1
ATOM 721 N N . GLY A 1 95 ? 2.897 -7.727 10.113 1.00 88.50 95 GLY A N 1
ATOM 722 C CA . GLY A 1 95 ? 1.956 -6.862 10.823 1.00 88.50 95 GLY A CA 1
ATOM 723 C C . GLY A 1 95 ? 2.596 -5.879 11.814 1.00 88.50 95 GLY A C 1
ATOM 724 O O . GLY A 1 95 ? 1.935 -5.447 12.750 1.00 88.50 95 GLY A O 1
ATOM 725 N N . THR A 1 96 ? 3.886 -5.553 11.673 1.00 93.44 96 THR A N 1
ATOM 726 C CA . THR A 1 96 ? 4.630 -4.791 12.702 1.00 93.44 96 THR A CA 1
ATOM 727 C C . THR A 1 96 ? 4.834 -3.315 12.377 1.00 93.44 96 THR A C 1
ATOM 729 O O . THR A 1 96 ? 4.943 -2.496 13.287 1.00 93.44 96 THR A O 1
ATOM 732 N N . THR A 1 97 ? 4.908 -2.960 11.095 1.00 96.50 97 THR A N 1
ATOM 733 C CA . THR A 1 97 ? 5.218 -1.594 10.648 1.00 96.50 97 THR A CA 1
ATOM 734 C C . THR A 1 97 ? 3.966 -0.959 10.074 1.00 96.50 97 THR A C 1
ATOM 736 O O . THR A 1 97 ? 3.436 -1.484 9.102 1.00 96.50 97 THR A O 1
ATOM 739 N N . LEU A 1 98 ? 3.481 0.140 10.656 1.00 96.38 98 LEU A N 1
ATOM 740 C CA . LEU A 1 98 ? 2.308 0.853 10.141 1.00 96.38 98 LEU A CA 1
ATOM 741 C C . LEU A 1 98 ? 2.541 1.264 8.680 1.00 96.38 98 LEU A C 1
ATOM 743 O O . LEU A 1 98 ? 3.625 1.719 8.330 1.00 96.38 98 LEU A O 1
ATOM 747 N N . TRP A 1 99 ? 1.541 1.094 7.823 1.00 96.69 99 TRP A N 1
ATOM 748 C CA . TRP A 1 99 ? 1.620 1.455 6.414 1.00 96.69 99 TRP A CA 1
ATOM 749 C C . TRP A 1 99 ? 0.856 2.755 6.169 1.00 96.69 99 TRP A C 1
ATOM 751 O O . TRP A 1 99 ? -0.372 2.782 6.069 1.00 96.69 99 TRP A O 1
ATOM 761 N N . ASP A 1 100 ? 1.576 3.871 6.128 1.00 95.94 100 ASP A N 1
ATOM 762 C CA . ASP A 1 100 ? 1.009 5.201 5.906 1.00 95.94 100 ASP A CA 1
ATOM 763 C C . ASP A 1 100 ? 2.042 6.162 5.296 1.00 95.94 100 ASP A C 1
ATOM 765 O O . ASP A 1 100 ? 3.156 5.775 4.948 1.00 95.94 100 ASP A O 1
ATOM 769 N N . ALA A 1 101 ? 1.666 7.428 5.114 1.00 95.12 101 ALA A N 1
ATOM 770 C CA . ALA A 1 101 ? 2.548 8.422 4.507 1.00 95.12 101 ALA A CA 1
ATOM 771 C C . ALA A 1 101 ? 3.800 8.744 5.351 1.00 95.12 101 ALA A C 1
ATOM 773 O O . ALA A 1 101 ? 4.765 9.279 4.812 1.00 95.12 101 ALA A O 1
ATOM 774 N N . SER A 1 102 ? 3.801 8.436 6.652 1.00 95.00 102 SER A N 1
ATOM 775 C CA . SER A 1 102 ? 4.959 8.605 7.541 1.00 95.00 102 SER A CA 1
ATOM 776 C C . SER A 1 102 ? 5.881 7.382 7.547 1.00 95.00 102 SER A C 1
ATOM 778 O O . SER A 1 102 ? 7.075 7.507 7.816 1.00 95.00 102 SER A O 1
ATOM 780 N N . SER A 1 103 ? 5.345 6.210 7.198 1.00 95.94 103 SER A N 1
ATOM 781 C CA . SER A 1 103 ? 6.072 4.951 7.087 1.00 95.94 103 SER A CA 1
ATOM 782 C C . SER A 1 103 ? 5.706 4.248 5.779 1.00 95.94 103 SER A C 1
ATOM 784 O O . SER A 1 103 ? 4.817 3.393 5.701 1.00 95.94 103 SER A O 1
ATOM 786 N N . MET A 1 104 ? 6.403 4.658 4.719 1.00 96.62 104 MET A N 1
ATOM 787 C CA . MET A 1 104 ? 6.218 4.125 3.372 1.00 96.62 104 MET A CA 1
ATOM 788 C C . MET A 1 104 ? 7.001 2.822 3.183 1.00 96.62 104 MET A C 1
ATOM 790 O O . MET A 1 104 ? 8.139 2.696 3.638 1.00 96.62 104 MET A O 1
ATOM 794 N N . GLN A 1 105 ? 6.423 1.877 2.444 1.00 96.19 105 GLN A N 1
ATOM 795 C CA . GLN A 1 105 ? 7.097 0.648 2.036 1.00 96.19 105 GLN A CA 1
ATOM 796 C C . GLN A 1 105 ? 7.833 0.883 0.716 1.00 96.19 105 GLN A C 1
ATOM 798 O O . GLN A 1 105 ? 7.205 1.177 -0.309 1.00 96.19 105 GLN A O 1
ATOM 803 N N . SER A 1 106 ? 9.159 0.764 0.745 1.00 96.12 106 SER A N 1
ATOM 804 C CA . SER A 1 106 ? 10.020 0.970 -0.418 1.00 96.12 106 SER A CA 1
ATOM 805 C C . SER A 1 106 ? 10.178 -0.300 -1.257 1.00 96.12 106 SER A C 1
ATOM 807 O O . SER A 1 106 ? 10.085 -1.427 -0.766 1.00 96.12 106 SER A O 1
ATOM 809 N N . GLY A 1 107 ? 10.432 -0.116 -2.549 1.00 95.56 107 GLY A N 1
ATOM 810 C CA . GLY A 1 107 ? 10.707 -1.195 -3.488 1.00 95.56 107 GLY A CA 1
ATOM 811 C C . GLY A 1 107 ? 11.449 -0.706 -4.728 1.00 95.56 107 GLY A C 1
ATOM 812 O O . GLY A 1 107 ? 11.683 0.489 -4.915 1.00 95.56 107 GLY A O 1
ATOM 813 N N . SER A 1 108 ? 11.857 -1.646 -5.581 1.00 96.94 108 SER A N 1
ATOM 814 C CA . SER A 1 108 ? 12.598 -1.347 -6.810 1.00 96.94 108 SER A CA 1
ATOM 815 C C . SER A 1 108 ? 12.013 -2.081 -8.000 1.00 96.94 108 SER A C 1
ATOM 817 O O . SER A 1 108 ? 11.825 -3.292 -7.949 1.00 96.94 108 SER A O 1
ATOM 819 N N . GLY A 1 109 ? 11.733 -1.337 -9.063 1.00 96.88 109 GLY A N 1
ATOM 820 C CA . GLY A 1 109 ? 11.175 -1.803 -10.317 1.00 96.88 109 GLY A CA 1
ATOM 821 C C . GLY A 1 109 ? 11.994 -2.926 -10.932 1.00 96.88 109 GLY A C 1
ATOM 822 O O . GLY A 1 109 ? 13.207 -2.797 -11.113 1.00 96.88 109 GLY A O 1
ATOM 823 N N . THR A 1 110 ? 11.331 -4.017 -11.301 1.00 96.88 110 THR A N 1
ATOM 824 C CA . THR A 1 110 ? 11.978 -5.161 -11.968 1.00 96.88 110 THR A CA 1
ATOM 825 C C . THR A 1 110 ? 11.713 -5.199 -13.473 1.00 96.88 110 THR A C 1
ATOM 827 O O . THR A 1 110 ? 12.407 -5.912 -14.196 1.00 96.88 110 THR A O 1
ATOM 830 N N . GLY A 1 111 ? 10.749 -4.410 -13.962 1.00 95.81 111 GLY A N 1
ATOM 831 C CA . GLY A 1 111 ? 10.175 -4.556 -15.303 1.00 95.81 111 GLY A CA 1
ATOM 832 C C . GLY A 1 111 ? 9.159 -5.701 -15.417 1.00 95.81 111 GLY A C 1
ATOM 833 O O . GLY A 1 111 ? 8.652 -5.943 -16.506 1.00 95.81 111 GLY A O 1
ATOM 834 N N . ALA A 1 112 ? 8.862 -6.390 -14.313 1.00 96.62 112 ALA A N 1
ATOM 835 C CA . ALA A 1 112 ? 7.837 -7.421 -14.191 1.00 96.62 112 ALA A CA 1
ATOM 836 C C . ALA A 1 112 ? 6.901 -7.107 -13.009 1.00 96.62 112 ALA A C 1
ATOM 838 O O . ALA A 1 112 ? 7.119 -6.135 -12.281 1.00 96.62 112 ALA A O 1
ATOM 839 N N . ALA A 1 113 ? 5.873 -7.939 -12.822 1.00 97.38 113 ALA A N 1
ATOM 840 C CA . ALA A 1 113 ? 4.936 -7.816 -11.711 1.00 97.38 113 ALA A CA 1
ATOM 841 C C . ALA A 1 113 ? 5.633 -8.021 -10.357 1.00 97.38 113 ALA A C 1
ATOM 843 O O . ALA A 1 113 ? 6.431 -8.943 -10.175 1.00 97.38 113 ALA A O 1
ATOM 844 N N . GLN A 1 114 ? 5.307 -7.158 -9.400 1.00 97.12 114 GLN A N 1
ATOM 845 C CA . GLN A 1 114 ? 5.879 -7.121 -8.061 1.00 97.12 114 GLN A CA 1
ATOM 846 C C . GLN A 1 114 ? 4.773 -7.116 -7.023 1.00 97.12 114 GLN A C 1
ATOM 848 O O . GLN A 1 114 ? 3.782 -6.401 -7.162 1.00 97.12 114 GLN A O 1
ATOM 853 N N . LEU A 1 115 ? 4.978 -7.902 -5.970 1.00 97.00 115 LEU A N 1
ATOM 854 C CA . LEU A 1 115 ? 4.052 -8.001 -4.854 1.00 97.00 115 LEU A CA 1
ATOM 855 C C . LEU A 1 115 ? 4.443 -7.011 -3.760 1.00 97.00 115 LEU A C 1
ATOM 857 O O . LEU A 1 115 ? 5.602 -6.942 -3.348 1.00 97.00 115 LEU A O 1
ATOM 861 N N . VAL A 1 116 ? 3.448 -6.287 -3.271 1.00 97.00 116 VAL A N 1
ATOM 862 C CA . VAL A 1 116 ? 3.512 -5.430 -2.092 1.00 97.00 116 VAL A CA 1
ATOM 863 C C . VAL A 1 116 ? 2.638 -6.093 -1.024 1.00 97.00 116 VAL A C 1
ATOM 865 O O . VAL A 1 116 ? 1.421 -5.883 -1.021 1.00 97.00 116 VAL A O 1
ATOM 868 N N . PRO A 1 117 ? 3.221 -6.969 -0.184 1.00 96.75 117 PRO A N 1
ATOM 869 C CA . PRO A 1 117 ? 2.486 -7.627 0.887 1.00 96.75 117 PRO A CA 1
ATOM 870 C C . PRO A 1 117 ? 2.095 -6.625 1.968 1.00 96.75 117 PRO A C 1
ATOM 872 O O . PRO A 1 117 ? 2.896 -5.757 2.320 1.00 96.75 117 PRO A O 1
ATOM 875 N N . PHE A 1 118 ? 0.902 -6.800 2.523 1.00 96.50 118 PHE A N 1
ATOM 876 C CA . PHE A 1 118 ? 0.415 -6.069 3.685 1.00 96.50 118 PHE A CA 1
ATOM 877 C C . PHE A 1 118 ? -0.445 -6.975 4.574 1.00 96.50 118 PHE A C 1
ATOM 879 O O . PHE A 1 118 ? -1.013 -7.970 4.110 1.00 96.50 118 PHE A O 1
ATOM 886 N N . THR A 1 119 ? -0.571 -6.590 5.839 1.00 95.75 119 THR A N 1
ATOM 887 C CA . THR A 1 119 ? -1.414 -7.243 6.844 1.00 95.75 119 THR A CA 1
ATOM 888 C C . THR A 1 119 ? -2.285 -6.208 7.531 1.00 95.75 119 THR A C 1
ATOM 890 O O . 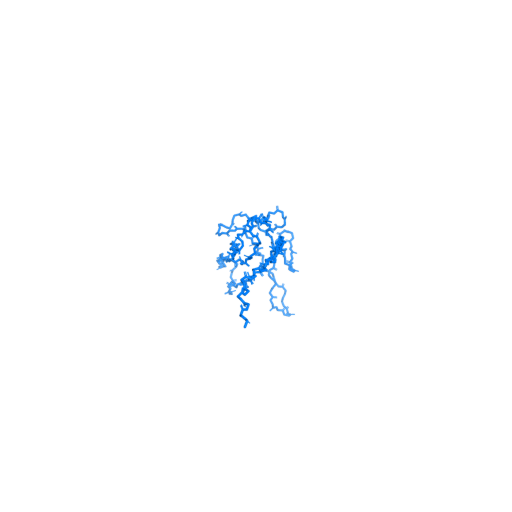THR A 1 119 ? -1.910 -5.043 7.639 1.00 95.75 119 THR A O 1
ATOM 893 N N . LEU A 1 120 ? -3.455 -6.632 7.981 1.00 90.44 120 LEU A N 1
ATOM 894 C CA . LEU A 1 120 ? -4.454 -5.807 8.643 1.00 90.44 120 LEU A CA 1
ATOM 895 C C . LEU A 1 120 ? -4.794 -6.392 10.010 1.00 90.44 120 LEU A C 1
ATOM 897 O O . LEU A 1 120 ? -4.949 -7.634 10.047 1.00 90.44 120 LEU A O 1
#

pLDDT: mean 91.81, std 8.31, range [46.59, 97.94]